Protein AF-I3D3P5-F1 (afdb_monomer)

Secondary structure (DSSP, 8-state):
--------HHHHHHHHHHHHHHHHHHHHIIIIIIHHHHHHHHHHHHHHHTT---HHHHHHHHHHHHHHHHHHHHHHGGGSS---HHHHHHHHHHHHHHHHHHHHHHHHHHHTTT-SS--HHHHHHHHHHHHHHHHHHHHHHHHHHHHH--

InterPro domains:
  IPR005372 Uncharacterised protein family UPF0182 [PTHR39344] (4-149)

Nearest PDB structures (foldseek):
  6ixg-assembly2_B  TM=2.300E-01  e=7.926E+00  Homo sapiens

Solvent-accessible surface area (backbone atoms only — not comparable to full-atom values): 8062 Å² total; per-residue (Å²): 134,84,78,76,84,72,68,68,63,63,68,56,47,66,65,49,46,60,61,49,50,50,54,52,50,50,49,45,44,49,62,52,38,50,52,46,50,53,50,44,55,53,51,47,58,50,29,50,76,72,72,60,56,50,54,24,44,47,52,18,50,52,39,34,42,52,14,51,52,37,36,49,52,25,58,52,60,76,71,50,98,72,81,54,74,55,53,52,45,49,33,52,40,37,36,53,48,12,52,50,37,35,51,51,16,53,55,35,49,60,45,36,76,81,37,48,68,75,59,72,65,62,54,52,54,50,55,51,53,50,49,51,48,51,51,53,38,51,50,54,41,52,52,53,49,56,62,75,77,105

Mean predicted aligned error: 7.72 Å

Structure (mmCIF, N/CA/C/O backbone):
data_AF-I3D3P5-F1
#
_entry.id   AF-I3D3P5-F1
#
loop_
_atom_site.group_PDB
_atom_site.id
_atom_site.type_symbol
_atom_site.label_atom_id
_atom_site.label_alt_id
_atom_site.label_comp_id
_atom_site.label_asym_id
_atom_site.label_entity_id
_atom_site.label_seq_id
_atom_site.pdbx_PDB_ins_code
_atom_site.Cartn_x
_atom_site.Cartn_y
_atom_site.Cartn_z
_atom_site.occupancy
_atom_site.B_iso_or_equiv
_atom_site.auth_seq_id
_atom_site.auth_comp_id
_atom_site.auth_asym_id
_atom_site.auth_atom_id
_atom_site.pdbx_PDB_model_num
ATOM 1 N N . MET A 1 1 ? -11.327 -5.144 -51.133 1.00 38.91 1 MET A N 1
ATOM 2 C CA . MET A 1 1 ? -10.214 -5.470 -50.217 1.00 38.91 1 MET A CA 1
ATOM 3 C C . MET A 1 1 ? -10.280 -4.462 -49.075 1.00 38.91 1 MET A C 1
ATOM 5 O O . MET A 1 1 ? -9.942 -3.307 -49.281 1.00 38.91 1 MET A O 1
ATOM 9 N N . GLN A 1 2 ? -10.899 -4.826 -47.949 1.00 36.03 2 GLN A N 1
ATOM 10 C CA . GLN A 1 2 ? -11.101 -3.908 -46.820 1.00 36.03 2 GLN A CA 1
ATOM 11 C C . GLN A 1 2 ? -9.752 -3.687 -46.122 1.00 36.03 2 GLN A C 1
ATOM 13 O O . GLN A 1 2 ? -9.185 -4.641 -45.586 1.00 36.03 2 GLN A O 1
ATOM 18 N N . LEU A 1 3 ? -9.224 -2.458 -46.156 1.00 45.31 3 LEU A N 1
ATOM 19 C CA . LEU A 1 3 ? -8.108 -2.069 -45.297 1.00 45.31 3 LEU A CA 1
ATOM 20 C C . LEU A 1 3 ? -8.591 -2.157 -43.850 1.00 45.31 3 LEU A C 1
ATOM 22 O O . LEU A 1 3 ? -9.410 -1.363 -43.394 1.00 45.31 3 LEU A O 1
ATOM 26 N N . LYS A 1 4 ? -8.084 -3.163 -43.141 1.00 47.00 4 LYS A N 1
ATOM 27 C CA . LYS A 1 4 ? -8.201 -3.295 -41.694 1.00 47.00 4 LYS A CA 1
ATOM 28 C C . LYS A 1 4 ? -7.655 -1.997 -41.099 1.00 47.00 4 LYS A C 1
ATOM 30 O O . LYS A 1 4 ? -6.467 -1.714 -41.230 1.00 47.00 4 LYS A O 1
ATOM 35 N N . ASN A 1 5 ? -8.53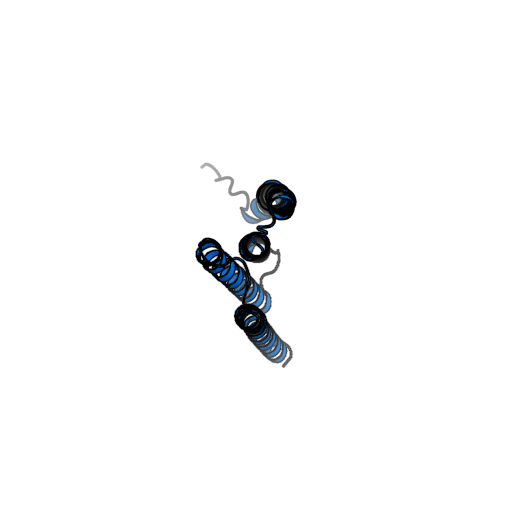6 -1.202 -40.503 1.00 48.50 5 ASN A N 1
ATOM 36 C CA . ASN A 1 5 ? -8.195 0.022 -39.793 1.00 48.50 5 ASN A CA 1
ATOM 37 C C . ASN A 1 5 ? -7.434 -0.382 -38.520 1.00 48.50 5 ASN A C 1
ATOM 39 O O . ASN A 1 5 ? -8.001 -0.480 -37.434 1.00 48.50 5 ASN A O 1
ATOM 43 N N . VAL A 1 6 ? -6.159 -0.744 -38.667 1.00 53.78 6 VAL A N 1
ATOM 44 C CA . VAL A 1 6 ? -5.269 -0.991 -37.538 1.00 53.78 6 VAL A CA 1
ATOM 45 C C . VAL A 1 6 ? -4.820 0.383 -37.073 1.00 53.78 6 VAL A C 1
ATOM 47 O O . VAL A 1 6 ? -3.765 0.876 -37.461 1.00 53.78 6 VAL A O 1
ATOM 50 N N . VAL A 1 7 ? -5.665 1.036 -36.273 1.00 55.38 7 VAL A N 1
ATOM 51 C CA . VAL A 1 7 ? -5.190 2.131 -35.430 1.00 55.38 7 VAL A CA 1
ATOM 52 C C . VAL A 1 7 ? -4.060 1.522 -34.599 1.00 55.38 7 VAL A C 1
ATOM 54 O O . VAL A 1 7 ? -4.300 0.489 -33.962 1.00 55.38 7 VAL A O 1
ATOM 57 N N . PRO A 1 8 ? -2.826 2.057 -34.638 1.00 51.06 8 PRO A N 1
ATOM 58 C CA . PRO A 1 8 ? -1.770 1.547 -33.783 1.00 51.06 8 PRO A CA 1
ATOM 59 C C . PRO A 1 8 ? -2.307 1.568 -32.349 1.00 51.06 8 PRO A C 1
ATOM 61 O O . PRO A 1 8 ? -2.729 2.600 -31.836 1.00 51.06 8 PRO A O 1
ATOM 64 N N . MET A 1 9 ? -2.385 0.392 -31.732 1.00 55.06 9 MET A N 1
ATOM 65 C CA . MET A 1 9 ? -3.021 0.203 -30.424 1.00 55.06 9 MET A CA 1
ATOM 66 C C . MET A 1 9 ? -2.264 0.955 -29.312 1.00 55.06 9 MET A C 1
ATOM 68 O O . MET A 1 9 ? -2.823 1.270 -28.267 1.00 55.06 9 MET A O 1
ATOM 72 N N . ILE A 1 10 ? -1.003 1.297 -29.581 1.00 63.03 10 ILE A N 1
ATOM 73 C CA . ILE A 1 10 ? -0.063 1.971 -28.686 1.00 63.03 10 ILE A CA 1
ATOM 74 C C . ILE A 1 10 ? -0.570 3.371 -28.268 1.00 63.03 10 ILE A C 1
ATOM 76 O O . ILE A 1 10 ? -0.789 3.566 -27.076 1.00 63.03 10 ILE A O 1
ATOM 80 N N . PRO A 1 11 ? -0.857 4.330 -29.175 1.00 60.19 11 PRO A N 1
ATOM 81 C CA . PRO A 1 11 ? -1.369 5.647 -28.780 1.00 60.19 11 PRO A CA 1
ATOM 82 C C . PRO A 1 11 ? -2.739 5.612 -28.087 1.00 60.19 11 PRO A C 1
ATOM 84 O O . PRO A 1 11 ? -2.977 6.400 -27.177 1.00 60.19 11 PRO A O 1
ATOM 87 N N . ALA A 1 12 ? -3.638 4.692 -28.456 1.00 61.66 12 ALA A N 1
ATOM 88 C CA . ALA A 1 12 ? -4.954 4.598 -27.817 1.00 61.66 12 ALA A CA 1
ATOM 89 C C . ALA A 1 12 ? -4.870 4.086 -26.366 1.00 61.66 12 ALA A C 1
ATOM 91 O O . ALA A 1 12 ? -5.554 4.614 -25.490 1.00 61.66 12 ALA A O 1
ATOM 92 N N . LEU A 1 13 ? -4.012 3.095 -26.093 1.00 64.31 13 LEU A N 1
ATOM 93 C CA . LEU A 1 13 ? -3.791 2.568 -24.741 1.00 64.31 13 LEU A CA 1
ATOM 94 C C . LEU A 1 13 ? -3.102 3.600 -23.837 1.00 64.31 13 LEU A C 1
ATOM 96 O O . LEU A 1 13 ? -3.515 3.760 -22.692 1.00 64.31 13 LEU A O 1
ATOM 100 N N . VAL A 1 14 ? -2.126 4.351 -24.355 1.00 68.19 14 VAL A N 1
ATOM 101 C CA . VAL A 1 14 ? -1.443 5.419 -23.597 1.00 68.19 14 VAL A CA 1
ATOM 102 C C . VAL A 1 14 ? -2.399 6.559 -23.229 1.00 68.19 14 VAL A C 1
ATOM 104 O O . VAL A 1 14 ? -2.268 7.145 -22.163 1.00 68.19 14 VAL A O 1
ATOM 107 N N . ILE A 1 15 ? -3.405 6.858 -24.055 1.00 77.62 15 ILE A N 1
ATOM 108 C CA . ILE A 1 15 ? -4.372 7.931 -23.765 1.00 77.62 15 ILE A CA 1
ATOM 109 C C . ILE A 1 15 ? -5.505 7.457 -22.840 1.00 77.62 15 ILE A C 1
ATOM 111 O O . ILE A 1 15 ? -5.987 8.233 -22.017 1.00 77.62 15 ILE A O 1
ATOM 115 N N . LEU A 1 16 ? -5.952 6.201 -22.957 1.00 81.31 16 LEU A N 1
ATOM 116 C CA . LEU A 1 16 ? -7.123 5.691 -22.228 1.00 81.31 16 LEU A CA 1
ATOM 117 C C . LEU A 1 16 ? -6.791 5.025 -20.891 1.00 81.31 16 LEU A C 1
ATOM 119 O O . LEU A 1 16 ? -7.588 5.116 -19.956 1.00 81.31 16 LEU A O 1
ATOM 123 N N . ILE A 1 17 ? -5.646 4.347 -20.777 1.00 84.31 17 ILE A N 1
ATOM 124 C CA . ILE A 1 17 ? -5.295 3.618 -19.553 1.00 84.31 17 ILE A CA 1
ATOM 125 C C . ILE A 1 17 ? -5.046 4.575 -18.380 1.00 84.31 17 ILE A C 1
ATOM 127 O O . ILE A 1 17 ? -5.665 4.356 -17.337 1.00 84.31 17 ILE A O 1
ATOM 131 N N . PRO A 1 18 ? -4.232 5.643 -18.497 1.00 86.31 18 PRO A N 1
ATOM 132 C CA . PRO A 1 18 ? -3.977 6.539 -17.371 1.00 86.31 18 PRO A CA 1
ATOM 133 C C . PRO A 1 18 ? -5.243 7.152 -16.745 1.00 86.31 18 PRO A C 1
ATOM 135 O O . PRO A 1 18 ? -5.388 7.055 -15.523 1.00 86.31 18 PRO A O 1
ATOM 138 N N . PRO A 1 19 ? -6.212 7.713 -17.504 1.00 89.19 19 PRO A N 1
ATOM 139 C CA . PRO A 1 19 ? -7.439 8.236 -16.902 1.00 89.19 19 PRO A CA 1
ATOM 140 C C . PRO A 1 19 ? -8.334 7.134 -16.317 1.00 89.19 19 PRO A C 1
ATOM 142 O O . PRO A 1 19 ? -9.000 7.366 -15.306 1.00 89.19 19 PRO A O 1
ATOM 145 N N . LEU A 1 20 ? -8.332 5.923 -16.886 1.00 90.94 20 LEU A N 1
ATOM 146 C CA . LEU A 1 20 ? -9.070 4.793 -16.321 1.00 90.94 20 LEU A CA 1
ATOM 147 C C . LEU A 1 20 ? -8.466 4.335 -14.986 1.00 90.94 20 LEU A C 1
ATOM 149 O O . LEU A 1 20 ? -9.197 4.152 -14.011 1.00 90.94 20 LEU A O 1
ATOM 153 N N . LEU A 1 21 ? -7.139 4.194 -14.921 1.00 91.31 21 LEU A N 1
ATOM 154 C CA . LEU A 1 21 ? -6.420 3.889 -13.686 1.00 91.31 21 LEU A CA 1
ATOM 155 C C . LEU A 1 21 ? -6.667 4.978 -12.645 1.00 91.31 21 LEU A C 1
ATOM 157 O O . LEU A 1 21 ? -7.019 4.654 -11.517 1.00 91.31 21 LEU A O 1
ATOM 161 N N . ALA A 1 22 ? -6.600 6.256 -13.016 1.00 90.38 22 ALA A N 1
ATOM 162 C CA . ALA A 1 22 ? -6.909 7.356 -12.107 1.00 90.38 22 ALA A CA 1
ATOM 163 C C . ALA A 1 22 ? -8.337 7.259 -11.538 1.00 90.38 22 ALA A C 1
ATOM 165 O O . ALA A 1 22 ? -8.531 7.418 -10.333 1.00 90.38 22 ALA A O 1
ATOM 166 N N . ALA A 1 23 ? -9.336 6.929 -12.364 1.00 94.44 23 ALA A N 1
ATOM 167 C CA . ALA A 1 23 ? -10.716 6.750 -11.911 1.00 94.44 23 ALA A CA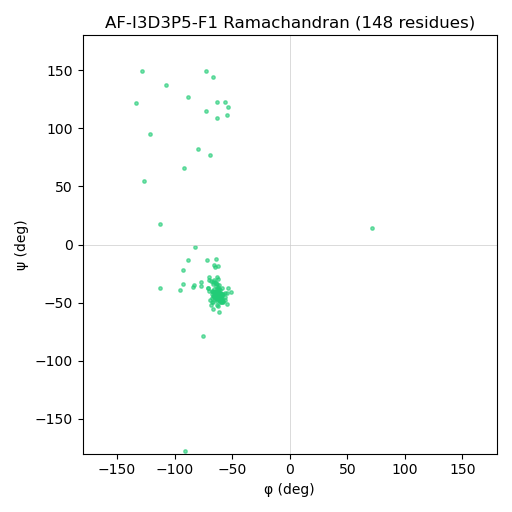 1
ATOM 168 C C . ALA A 1 23 ? -10.877 5.559 -10.946 1.00 94.44 23 ALA A C 1
ATOM 170 O O . ALA A 1 23 ? -11.587 5.660 -9.940 1.00 94.44 23 ALA A O 1
ATOM 171 N N . VAL A 1 24 ? -10.209 4.434 -11.222 1.00 94.38 24 VAL A N 1
ATOM 172 C CA . VAL A 1 24 ? -10.190 3.270 -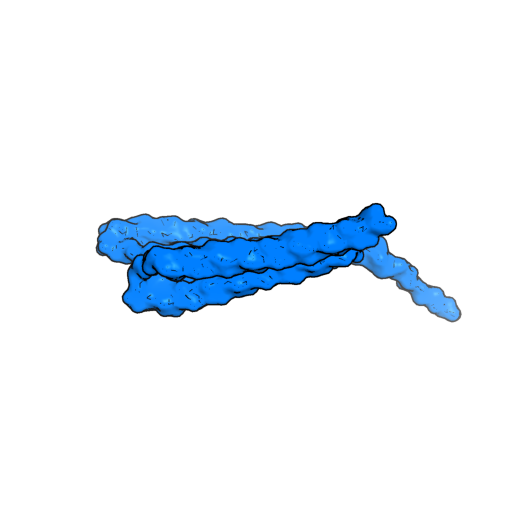10.321 1.00 94.38 24 VAL A CA 1
ATOM 173 C C . VAL A 1 24 ? -9.469 3.612 -9.016 1.00 94.38 24 VAL A C 1
ATOM 175 O O . VAL A 1 24 ? -9.994 3.330 -7.940 1.00 94.38 24 VAL A O 1
ATOM 178 N N . GLY A 1 25 ? -8.321 4.283 -9.097 1.00 91.44 25 GLY A N 1
ATOM 179 C CA . GLY A 1 25 ? -7.548 4.741 -7.947 1.00 91.44 25 GLY A CA 1
ATOM 180 C C . GLY A 1 25 ? -8.347 5.692 -7.062 1.00 91.44 25 GLY A C 1
ATOM 181 O O . GLY A 1 25 ? -8.384 5.514 -5.848 1.00 91.44 25 GLY A O 1
ATOM 182 N N . LEU A 1 26 ? -9.081 6.634 -7.658 1.00 94.31 26 LEU A N 1
ATOM 183 C CA . LEU A 1 26 ? -9.977 7.535 -6.934 1.00 94.31 26 LEU A CA 1
ATOM 184 C C . LEU A 1 26 ? -11.053 6.763 -6.161 1.00 94.31 26 LEU A C 1
ATOM 186 O O . LEU A 1 26 ? -11.274 7.022 -4.978 1.00 94.31 26 LEU A O 1
ATOM 190 N N . ARG A 1 27 ? -11.704 5.780 -6.797 1.00 92.69 27 ARG A N 1
ATOM 191 C CA . ARG A 1 27 ? -12.679 4.915 -6.109 1.00 92.69 27 ARG A CA 1
ATOM 192 C C . ARG A 1 27 ? -12.028 4.148 -4.966 1.00 92.69 27 ARG A C 1
ATOM 194 O O . ARG A 1 27 ? -12.615 4.048 -3.893 1.00 92.69 27 ARG A O 1
ATOM 201 N N . LEU A 1 28 ? -10.822 3.633 -5.177 1.00 92.44 28 LEU A N 1
ATOM 202 C CA . LEU A 1 28 ? -10.084 2.893 -4.164 1.00 92.44 28 LEU A CA 1
ATOM 203 C C . LEU A 1 28 ? -9.771 3.787 -2.949 1.00 92.44 28 LEU A C 1
ATOM 205 O O . LEU A 1 28 ? -10.035 3.393 -1.815 1.00 92.44 28 LEU A O 1
ATOM 209 N N . VAL A 1 29 ? -9.330 5.027 -3.170 1.00 92.25 29 VAL A N 1
ATOM 210 C CA . VAL A 1 29 ? -9.099 6.015 -2.102 1.00 92.25 29 VAL A CA 1
ATOM 211 C C . VAL A 1 29 ? -10.384 6.336 -1.336 1.00 92.25 29 VAL A C 1
ATOM 213 O O . VAL A 1 29 ? -10.378 6.329 -0.106 1.00 92.25 29 VAL A O 1
ATOM 216 N N . LEU A 1 30 ? -11.495 6.577 -2.035 1.00 91.50 30 LEU A N 1
ATOM 217 C CA . LEU A 1 30 ? -12.767 6.940 -1.403 1.00 91.50 30 LEU A CA 1
ATOM 218 C C . LEU A 1 30 ? -13.375 5.773 -0.603 1.00 91.50 30 LEU A C 1
ATOM 220 O O . LEU A 1 30 ? -13.697 5.927 0.577 1.00 91.50 30 LEU A O 1
ATOM 224 N N . TYR A 1 31 ? -13.513 4.599 -1.222 1.00 89.81 31 TYR A N 1
ATOM 225 C CA . TYR A 1 31 ? -14.215 3.454 -0.632 1.00 89.81 31 TYR A CA 1
ATOM 226 C C . TYR A 1 31 ? -13.347 2.607 0.299 1.00 89.81 31 TYR A C 1
ATOM 228 O O . TYR A 1 31 ? -13.840 2.090 1.299 1.00 89.81 31 TYR A O 1
ATOM 236 N N . VAL A 1 32 ? -12.065 2.423 -0.012 1.00 89.56 32 VAL A N 1
ATOM 237 C CA . VAL A 1 32 ? -11.177 1.582 0.804 1.00 89.56 32 VAL A CA 1
ATOM 238 C C . VAL A 1 32 ? -10.396 2.426 1.799 1.00 89.56 32 VAL A C 1
ATOM 240 O O . VAL A 1 32 ? -10.245 2.008 2.943 1.00 89.56 32 VAL A O 1
ATOM 243 N N . GLY A 1 33 ? -9.937 3.610 1.392 1.00 88.75 33 GLY A N 1
ATOM 244 C CA . GLY A 1 33 ? -9.228 4.540 2.267 1.00 88.75 33 GLY A CA 1
ATOM 245 C C . GLY A 1 33 ? -10.174 5.261 3.222 1.00 88.75 33 GLY A C 1
ATOM 246 O O . GLY A 1 33 ? -10.283 4.904 4.394 1.00 88.75 33 GLY A O 1
ATOM 247 N N . ILE A 1 34 ? -10.873 6.278 2.719 1.00 91.62 34 ILE A N 1
ATOM 248 C CA . ILE A 1 34 ? -11.631 7.231 3.541 1.00 91.62 34 ILE A CA 1
ATOM 249 C C . ILE A 1 34 ? -12.754 6.543 4.312 1.00 91.62 34 ILE A C 1
ATOM 251 O O . ILE A 1 34 ? -12.811 6.653 5.537 1.00 91.62 34 ILE A O 1
ATOM 255 N N . HIS A 1 35 ? -13.620 5.794 3.628 1.00 92.19 35 HIS A N 1
ATOM 256 C CA . HIS A 1 35 ? -14.749 5.125 4.278 1.00 92.19 35 HIS A CA 1
ATOM 257 C C . HIS A 1 35 ? -14.296 4.208 5.426 1.00 92.19 35 HIS A C 1
ATOM 259 O O . HIS A 1 35 ? -14.882 4.209 6.510 1.00 92.19 35 HIS A O 1
ATOM 265 N N . ARG A 1 36 ? -13.204 3.466 5.227 1.00 88.62 36 ARG A N 1
ATOM 266 C CA . ARG A 1 36 ? -12.704 2.524 6.228 1.00 88.62 36 ARG A CA 1
ATOM 267 C C . ARG A 1 36 ? -11.957 3.210 7.371 1.00 88.62 36 ARG A C 1
ATOM 269 O O . ARG A 1 36 ? -12.073 2.757 8.505 1.00 88.62 36 ARG A O 1
ATOM 276 N N . ILE A 1 37 ? -11.267 4.322 7.110 1.00 90.44 37 ILE A N 1
ATOM 277 C CA . ILE A 1 37 ? -10.684 5.174 8.159 1.00 90.44 37 ILE A CA 1
ATOM 278 C C . ILE A 1 37 ? -11.784 5.763 9.046 1.00 90.44 37 ILE A C 1
ATOM 280 O O . ILE A 1 37 ? -11.683 5.681 10.268 1.00 90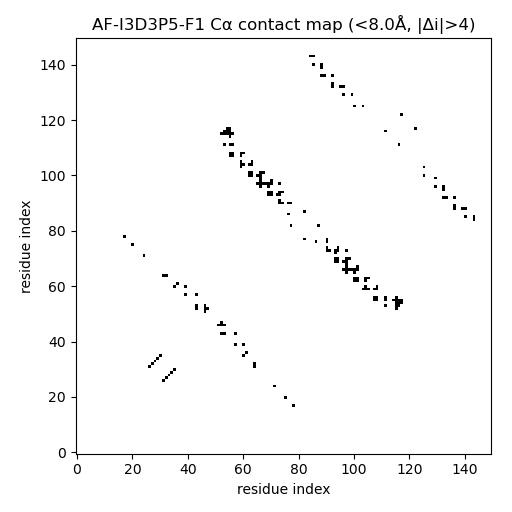.44 37 ILE A O 1
ATOM 284 N N . ILE A 1 38 ? -12.863 6.292 8.457 1.00 91.38 38 ILE A N 1
ATOM 285 C CA . ILE A 1 38 ? -14.006 6.822 9.217 1.00 91.38 38 ILE A CA 1
ATOM 286 C C . ILE A 1 38 ? -14.603 5.729 10.109 1.00 91.38 38 ILE A C 1
ATOM 288 O O . ILE A 1 38 ? -14.860 5.967 11.291 1.00 91.38 38 ILE A O 1
ATOM 292 N N . HIS A 1 39 ? -14.763 4.511 9.584 1.00 89.94 39 HIS A N 1
ATOM 293 C CA . HIS A 1 39 ? -15.210 3.367 10.376 1.00 89.94 39 HIS A CA 1
ATOM 294 C C . HIS A 1 39 ? -14.259 3.061 11.548 1.00 89.94 39 HIS A C 1
ATOM 296 O O . HIS A 1 39 ? -14.704 2.836 12.670 1.00 89.94 39 HIS A O 1
ATOM 302 N N . VAL A 1 40 ? -12.940 3.069 11.328 1.00 90.06 40 VAL A N 1
ATOM 303 C CA . VAL A 1 40 ? -11.958 2.852 12.406 1.00 90.06 40 VAL A CA 1
ATOM 304 C C . VAL A 1 40 ? -12.083 3.926 13.487 1.00 90.06 40 VAL A C 1
ATOM 306 O O . VAL A 1 40 ? -12.180 3.583 14.660 1.00 90.06 40 VAL A O 1
ATOM 309 N N . ILE A 1 41 ? -12.155 5.205 13.114 1.00 89.19 41 ILE A N 1
ATOM 310 C CA . ILE A 1 41 ? -12.276 6.315 14.072 1.00 89.19 41 ILE A CA 1
ATOM 311 C C . ILE A 1 41 ? -13.573 6.204 14.881 1.00 89.19 41 ILE A C 1
ATOM 313 O O . ILE A 1 41 ? -13.555 6.321 16.104 1.00 89.19 41 ILE A O 1
ATOM 317 N N . THR A 1 42 ? -14.698 5.956 14.212 1.00 89.50 42 THR A N 1
ATOM 318 C CA . THR A 1 42 ? -16.004 5.828 14.877 1.00 89.50 42 THR A CA 1
ATOM 319 C C . THR A 1 42 ? -16.043 4.634 15.830 1.00 89.50 42 THR A C 1
ATOM 321 O O . THR A 1 42 ? -16.427 4.806 16.986 1.00 89.50 42 THR A O 1
ATOM 324 N N . SER A 1 43 ? -15.557 3.463 15.400 1.00 86.31 43 SER A N 1
ATOM 325 C CA . SER A 1 43 ? -15.444 2.280 16.268 1.00 86.31 43 SER A CA 1
ATOM 326 C C . SER A 1 43 ? -14.504 2.508 17.456 1.00 86.31 43 SER A C 1
ATOM 328 O O . SER A 1 43 ? -14.841 2.153 18.579 1.00 86.31 43 SER A O 1
ATOM 330 N N . TYR A 1 44 ? -13.379 3.203 17.251 1.00 86.62 44 TYR A N 1
ATOM 331 C CA . TYR A 1 44 ? -12.473 3.580 18.333 1.00 86.62 44 TYR A CA 1
ATOM 332 C C . TYR A 1 44 ? -13.163 4.447 19.386 1.00 86.62 44 TYR A C 1
ATOM 334 O O . TYR A 1 44 ? -13.048 4.167 20.579 1.00 86.62 44 TYR A O 1
ATOM 342 N N . LEU A 1 45 ? -13.886 5.489 18.967 1.00 87.38 45 LEU A N 1
ATOM 343 C CA . LEU A 1 45 ? -14.600 6.374 19.888 1.00 87.38 45 LEU A CA 1
ATOM 344 C C . LEU A 1 45 ? -15.693 5.639 20.672 1.00 87.38 45 LEU A C 1
ATOM 346 O O . LEU A 1 45 ? -15.868 5.917 21.858 1.00 87.38 45 LEU A O 1
ATOM 350 N N . GLN A 1 46 ? -16.410 4.713 20.033 1.00 87.31 46 GLN A N 1
ATOM 351 C CA . GLN A 1 46 ? -17.418 3.890 20.698 1.00 87.31 46 GLN A CA 1
ATOM 352 C C . GLN A 1 46 ? -16.778 2.939 21.720 1.00 87.31 46 GLN A C 1
ATOM 354 O O . GLN A 1 46 ? -17.088 3.020 22.907 1.00 87.31 46 GLN A O 1
ATOM 359 N N . ASP A 1 47 ? -15.818 2.119 21.295 1.00 84.81 47 ASP A N 1
ATOM 360 C CA . ASP A 1 47 ? -15.172 1.121 22.155 1.00 84.81 47 ASP A CA 1
ATOM 361 C C . ASP A 1 47 ? -14.397 1.767 23.316 1.00 84.81 47 ASP A C 1
ATOM 363 O O . ASP A 1 47 ? -14.245 1.170 24.384 1.00 84.81 47 ASP A O 1
ATOM 367 N N . SER A 1 48 ? -13.907 2.998 23.128 1.00 83.69 48 SER A N 1
ATOM 368 C CA . SER A 1 48 ? -13.230 3.765 24.181 1.00 83.69 48 SER A CA 1
ATOM 369 C C . SER A 1 48 ? -14.207 4.243 25.255 1.00 83.69 48 SER A C 1
ATOM 371 O O . SER A 1 48 ? -13.864 4.218 26.435 1.00 83.69 48 SER A O 1
ATOM 373 N N . LYS A 1 49 ? -15.433 4.634 24.877 1.00 84.62 49 LYS A N 1
ATOM 374 C CA . LYS A 1 49 ? -16.506 4.956 25.836 1.00 84.62 49 LYS A CA 1
ATOM 375 C C . LYS A 1 49 ? -16.969 3.721 26.607 1.00 84.62 49 LYS A C 1
ATOM 377 O O . LYS A 1 49 ? -17.316 3.830 27.776 1.00 84.62 49 LYS A O 1
ATOM 382 N N . GLU A 1 50 ? -16.929 2.555 25.969 1.00 83.12 50 GLU A N 1
ATOM 383 C CA . GLU A 1 50 ? -17.254 1.260 26.579 1.00 83.12 50 GLU A CA 1
ATOM 384 C C . GLU A 1 50 ? -16.078 0.644 27.371 1.00 83.12 50 GLU A C 1
ATOM 386 O O . GLU A 1 50 ? -16.220 -0.420 27.977 1.00 83.12 50 GLU A O 1
ATOM 391 N N . GLY A 1 51 ? -14.907 1.298 27.387 1.00 78.31 51 GLY A N 1
ATOM 392 C CA . GLY A 1 51 ? -13.721 0.871 28.137 1.00 78.31 51 GLY A CA 1
ATOM 393 C C . GLY A 1 51 ? -13.016 -0.374 27.582 1.00 78.31 51 GLY A C 1
ATOM 394 O O . GLY A 1 51 ? -12.181 -0.958 28.273 1.00 78.31 51 GLY A O 1
ATOM 395 N N . LYS A 1 52 ? -13.326 -0.802 26.350 1.00 79.44 52 LYS A N 1
ATOM 396 C CA . LYS A 1 52 ? -12.770 -2.015 25.718 1.00 79.44 52 LYS A CA 1
ATOM 397 C C . LYS A 1 52 ? -12.152 -1.738 24.336 1.00 79.44 52 LYS A C 1
ATOM 399 O O . LYS A 1 52 ? -12.508 -2.409 23.367 1.00 79.44 52 LYS A O 1
ATOM 404 N N . PRO A 1 53 ? -11.200 -0.794 24.206 1.00 78.62 53 PRO A N 1
ATOM 405 C CA . PRO A 1 53 ? -10.599 -0.463 22.916 1.00 78.62 53 PRO A CA 1
ATOM 406 C C . PRO A 1 53 ? -9.823 -1.647 22.315 1.00 78.62 53 PRO A C 1
ATOM 408 O O . PRO A 1 53 ? -8.868 -2.165 22.898 1.00 78.62 53 PRO A O 1
ATOM 411 N N . ARG A 1 54 ? -10.203 -2.063 21.100 1.00 82.62 54 ARG A N 1
ATOM 412 C CA . ARG A 1 54 ? -9.569 -3.169 20.358 1.00 82.62 54 ARG A CA 1
ATOM 413 C C . ARG A 1 54 ? -8.451 -2.669 19.438 1.00 82.62 54 ARG A C 1
ATOM 415 O O . ARG A 1 54 ? -8.548 -2.777 18.216 1.00 82.62 54 ARG A O 1
ATOM 422 N N . TYR A 1 55 ? -7.372 -2.147 20.023 1.00 80.06 55 TYR A N 1
ATOM 423 C CA . TYR A 1 55 ? -6.255 -1.527 19.292 1.00 80.06 55 TYR A CA 1
ATOM 424 C C . TYR A 1 55 ? -5.685 -2.384 18.157 1.00 80.06 55 TYR A C 1
ATOM 426 O O . TYR A 1 55 ? -5.423 -1.864 17.073 1.00 80.06 55 TYR A O 1
ATOM 434 N N . LEU A 1 56 ? -5.546 -3.696 18.367 1.00 80.75 56 LEU A N 1
ATOM 435 C CA . LEU A 1 56 ? -5.025 -4.603 17.339 1.00 80.75 56 LEU A CA 1
ATOM 436 C C . LEU A 1 56 ? -5.901 -4.630 16.070 1.00 80.75 56 LEU A C 1
ATOM 438 O O . LEU A 1 56 ? -5.378 -4.712 14.962 1.00 80.75 56 LEU A O 1
ATOM 442 N N . ASN A 1 57 ? -7.225 -4.498 16.210 1.00 84.56 57 ASN A N 1
ATOM 443 C CA . ASN A 1 57 ? -8.154 -4.470 15.077 1.00 84.56 57 ASN A CA 1
ATOM 444 C C . ASN A 1 57 ? -8.042 -3.164 14.270 1.00 84.56 57 ASN A C 1
ATOM 446 O O . ASN A 1 57 ? -8.123 -3.176 13.038 1.00 84.56 57 ASN A O 1
ATOM 450 N N . TYR A 1 58 ? -7.828 -2.037 14.955 1.00 86.38 58 TYR A N 1
ATOM 451 C CA . TYR A 1 58 ? -7.648 -0.729 14.319 1.00 86.38 58 TYR A CA 1
ATOM 452 C C . TYR A 1 58 ? -6.354 -0.678 13.519 1.00 86.38 58 TYR A C 1
ATOM 454 O O . TYR A 1 58 ? -6.378 -0.334 12.339 1.00 86.38 58 TYR A O 1
ATOM 462 N N . VAL A 1 59 ? -5.249 -1.099 14.139 1.00 86.00 59 VAL A N 1
ATOM 463 C CA . VAL A 1 59 ? -3.932 -1.154 13.496 1.00 86.00 59 VAL A CA 1
ATOM 464 C C . VAL A 1 59 ? -3.965 -2.091 12.291 1.00 86.00 59 VAL A C 1
ATOM 466 O O . VAL A 1 59 ? -3.638 -1.656 11.192 1.00 86.00 59 VAL A O 1
ATOM 469 N N . SER A 1 60 ? -4.486 -3.314 12.447 1.00 87.06 60 SER A N 1
ATOM 470 C CA . SER A 1 60 ? -4.656 -4.265 11.337 1.00 87.06 60 SER A CA 1
ATOM 471 C C . SER A 1 60 ? -5.451 -3.666 10.173 1.00 87.06 60 SER A C 1
ATOM 473 O O . SER A 1 60 ? -5.085 -3.840 9.009 1.00 87.06 60 SER A O 1
ATOM 475 N N . THR A 1 61 ? -6.527 -2.927 10.460 1.00 88.94 61 THR A N 1
ATOM 476 C CA . THR A 1 61 ? -7.345 -2.300 9.415 1.00 88.94 61 THR A CA 1
ATOM 477 C C . THR A 1 61 ? -6.577 -1.202 8.681 1.00 88.94 61 THR A C 1
ATOM 479 O O . THR A 1 61 ? -6.615 -1.170 7.45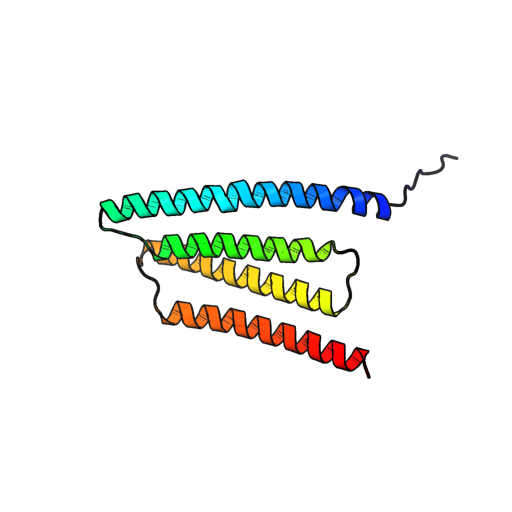3 1.00 88.94 61 THR A O 1
ATOM 482 N N . ILE A 1 62 ? -5.854 -0.342 9.404 1.00 90.62 62 ILE A N 1
ATOM 483 C CA . ILE A 1 62 ? -5.020 0.717 8.816 1.00 90.62 62 ILE A CA 1
ATOM 484 C C . ILE A 1 62 ? -3.906 0.109 7.959 1.00 90.62 62 ILE A C 1
ATOM 486 O O . ILE A 1 62 ? -3.704 0.523 6.821 1.00 90.62 62 ILE A O 1
ATOM 490 N N . GLU A 1 63 ? -3.227 -0.917 8.461 1.00 89.75 63 GLU A N 1
ATOM 491 C CA . GLU A 1 63 ? -2.179 -1.623 7.723 1.00 89.75 63 GLU A CA 1
ATOM 492 C C . GLU A 1 63 ? -2.720 -2.282 6.457 1.00 89.75 63 GLU A C 1
ATOM 494 O O . GLU A 1 63 ? -2.066 -2.249 5.420 1.00 89.75 63 GLU A O 1
ATOM 499 N N . GLY A 1 64 ? -3.944 -2.809 6.503 1.00 92.12 64 GLY A N 1
ATOM 500 C CA . GLY A 1 64 ? -4.620 -3.334 5.322 1.00 92.12 64 GLY A CA 1
ATOM 501 C C . GLY A 1 64 ? -4.850 -2.254 4.263 1.00 92.12 64 GLY A C 1
ATOM 502 O O . GLY A 1 64 ? -4.607 -2.491 3.084 1.00 92.12 64 GLY A O 1
ATOM 503 N N . ILE A 1 65 ? -5.262 -1.050 4.672 1.00 93.81 65 ILE A N 1
ATOM 504 C CA . ILE A 1 65 ? -5.434 0.096 3.762 1.00 93.81 65 ILE A CA 1
ATOM 505 C C . ILE A 1 65 ? -4.089 0.501 3.148 1.00 93.81 65 ILE A C 1
ATOM 507 O O . ILE A 1 65 ? -4.007 0.685 1.935 1.00 93.81 65 ILE A O 1
ATOM 511 N N . ILE A 1 66 ? -3.031 0.584 3.962 1.00 93.69 66 ILE A N 1
ATOM 512 C CA . ILE A 1 66 ? -1.672 0.900 3.497 1.00 93.69 66 ILE A CA 1
ATOM 513 C C . ILE A 1 66 ? -1.189 -0.153 2.496 1.00 93.69 66 ILE A C 1
ATOM 515 O O . ILE A 1 66 ? -0.708 0.201 1.422 1.00 93.69 66 ILE A O 1
ATOM 519 N N . GLY A 1 67 ? -1.363 -1.440 2.804 1.00 94.12 67 GLY A N 1
ATOM 520 C CA . GLY A 1 67 ? -0.985 -2.536 1.914 1.00 94.12 67 GLY A CA 1
ATOM 521 C C . GLY A 1 67 ? -1.698 -2.460 0.563 1.00 94.12 67 GLY A C 1
ATOM 522 O O . GLY A 1 67 ? -1.055 -2.604 -0.474 1.00 94.12 67 GLY A O 1
ATOM 523 N N . ILE A 1 68 ? -3.002 -2.150 0.553 1.00 94.94 68 ILE A N 1
ATOM 524 C CA . ILE A 1 68 ? -3.766 -1.962 -0.690 1.00 94.94 68 ILE A CA 1
ATOM 525 C C . ILE A 1 68 ? -3.223 -0.757 -1.468 1.00 94.94 68 ILE A C 1
ATOM 527 O O . ILE A 1 68 ? -3.058 -0.846 -2.681 1.00 94.94 68 ILE A O 1
ATO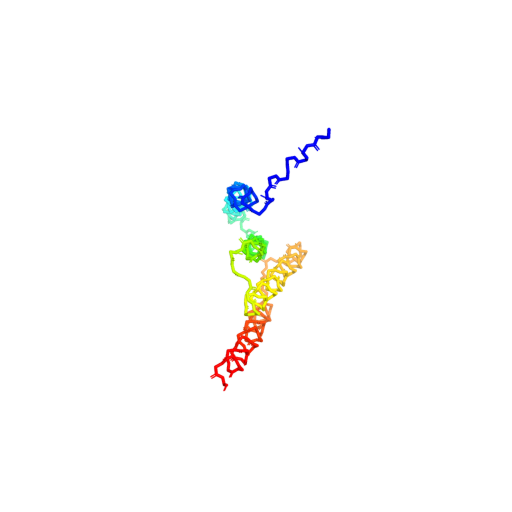M 531 N N . GLY A 1 69 ? -2.903 0.345 -0.785 1.00 95.00 69 GLY A N 1
ATOM 532 C CA . GLY A 1 69 ? -2.296 1.523 -1.406 1.00 95.00 69 GLY A CA 1
ATOM 533 C C . GLY A 1 69 ? -0.944 1.221 -2.059 1.00 95.00 69 GLY A C 1
ATOM 534 O O . GLY A 1 69 ? -0.707 1.628 -3.191 1.00 95.00 69 GLY A O 1
ATOM 535 N N . ILE A 1 70 ? -0.081 0.450 -1.397 1.00 95.69 70 ILE A N 1
ATOM 536 C CA . ILE A 1 70 ? 1.225 0.054 -1.945 1.00 95.69 70 ILE A CA 1
ATOM 537 C C . ILE A 1 70 ? 1.063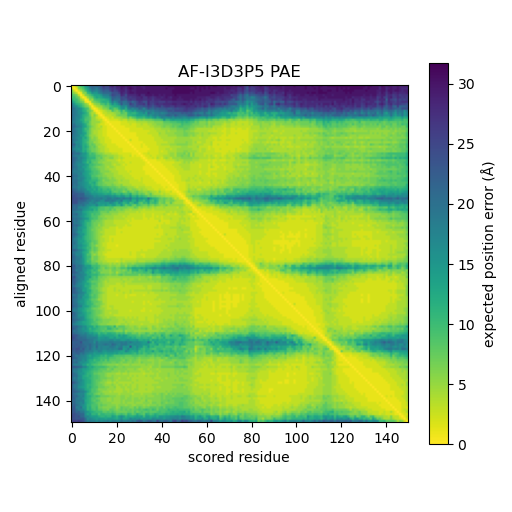 -0.888 -3.139 1.00 95.69 70 ILE A C 1
ATOM 539 O O . ILE A 1 70 ? 1.731 -0.700 -4.152 1.00 95.69 70 ILE A O 1
ATOM 543 N N . LEU A 1 71 ? 0.155 -1.866 -3.063 1.00 96.06 71 LEU A N 1
ATOM 544 C CA . LEU A 1 71 ? -0.153 -2.727 -4.208 1.00 96.06 71 LEU A CA 1
ATOM 545 C C . LEU A 1 71 ? -0.707 -1.917 -5.382 1.00 96.06 71 LEU A C 1
ATOM 547 O O . LEU A 1 71 ? -0.348 -2.180 -6.526 1.00 96.06 71 LEU A O 1
ATOM 551 N N . TRP A 1 72 ? -1.531 -0.906 -5.103 1.00 95.88 72 TRP A N 1
ATOM 552 C CA . TRP A 1 72 ? -2.020 0.014 -6.120 1.00 95.88 72 TRP A CA 1
ATOM 553 C C . TRP A 1 72 ? -0.874 0.799 -6.772 1.00 95.88 72 TRP A C 1
ATOM 555 O O . TRP A 1 72 ? -0.808 0.860 -7.997 1.00 95.88 72 TRP A O 1
ATOM 565 N N . VAL A 1 73 ? 0.072 1.331 -5.991 1.00 94.06 73 VAL A N 1
ATOM 566 C CA . VAL A 1 73 ? 1.282 1.988 -6.522 1.00 94.06 73 VAL A CA 1
ATOM 567 C C . VAL A 1 73 ? 2.097 1.020 -7.383 1.00 94.06 73 VAL A C 1
ATOM 569 O O . VAL A 1 73 ? 2.409 1.345 -8.525 1.00 94.06 73 VAL A O 1
ATOM 572 N N . GLY A 1 74 ? 2.374 -0.188 -6.887 1.00 93.44 74 GLY A N 1
ATOM 573 C CA . GLY A 1 74 ? 3.105 -1.217 -7.633 1.00 93.44 74 GLY A CA 1
ATOM 574 C C . GLY A 1 74 ? 2.415 -1.610 -8.941 1.00 93.44 74 GLY A C 1
ATOM 575 O O . GLY A 1 74 ? 3.079 -1.801 -9.954 1.00 93.44 74 GLY A O 1
ATOM 576 N N . PHE A 1 75 ? 1.081 -1.664 -8.951 1.00 93.12 75 PHE A N 1
ATOM 577 C CA . PHE A 1 75 ? 0.302 -1.899 -10.163 1.00 93.12 75 PHE A CA 1
ATOM 578 C C . PHE A 1 75 ? 0.421 -0.745 -11.170 1.00 93.12 75 PHE A C 1
ATOM 580 O O . PHE A 1 75 ? 0.575 -0.994 -12.361 1.00 93.12 75 PHE A O 1
ATOM 587 N N . ASN A 1 76 ? 0.403 0.511 -10.712 1.00 91.50 76 ASN A N 1
ATOM 588 C CA . ASN A 1 76 ? 0.558 1.674 -11.595 1.00 91.50 76 ASN A CA 1
ATOM 589 C C . ASN A 1 76 ? 1.951 1.738 -12.237 1.00 91.50 76 ASN A C 1
ATOM 591 O O . ASN A 1 76 ? 2.068 2.181 -13.375 1.00 91.50 76 ASN A O 1
ATOM 595 N N . LEU A 1 77 ? 2.989 1.241 -11.557 1.00 89.81 77 LEU A N 1
ATOM 596 C CA . LEU A 1 77 ? 4.348 1.200 -12.103 1.00 89.81 77 LEU A CA 1
ATOM 597 C C . LEU A 1 77 ? 4.482 0.322 -13.366 1.00 89.81 77 LEU A C 1
ATOM 599 O O . LEU A 1 77 ? 5.420 0.520 -14.127 1.00 89.81 77 LEU A O 1
ATOM 603 N N . PHE A 1 78 ? 3.548 -0.597 -13.649 1.00 87.62 78 PHE A N 1
ATOM 604 C CA . PHE A 1 78 ? 3.531 -1.337 -14.925 1.00 87.62 78 PHE A CA 1
ATOM 605 C C . PHE A 1 78 ? 3.119 -0.487 -16.134 1.00 87.62 78 PHE A C 1
ATOM 607 O O . PHE A 1 78 ? 3.266 -0.941 -17.266 1.00 87.62 78 PHE A O 1
ATOM 614 N N . PHE A 1 79 ? 2.565 0.704 -15.907 1.00 85.38 79 PHE A N 1
ATOM 615 C CA . PHE A 1 79 ? 2.000 1.562 -16.948 1.00 85.38 79 PHE A CA 1
ATOM 616 C C . PHE A 1 79 ? 2.797 2.856 -17.145 1.00 85.38 79 PHE A C 1
ATOM 618 O O . PHE A 1 79 ? 2.273 3.813 -17.708 1.00 85.38 79 PHE A O 1
ATOM 625 N N . THR A 1 80 ? 4.044 2.911 -16.671 1.00 79.00 80 THR A N 1
ATOM 626 C CA . THR A 1 80 ? 4.950 4.030 -16.951 1.00 79.00 80 THR A CA 1
ATOM 627 C C . THR A 1 80 ? 5.435 3.980 -18.399 1.00 79.00 80 THR A C 1
ATOM 629 O O . THR A 1 80 ? 5.605 2.904 -18.973 1.00 79.00 80 THR A O 1
ATOM 632 N N . ASP A 1 81 ? 5.709 5.146 -18.988 1.00 70.81 81 ASP A N 1
ATOM 633 C CA . ASP A 1 81 ? 6.132 5.250 -20.395 1.00 70.81 81 ASP A CA 1
ATOM 634 C C . ASP A 1 81 ? 7.507 4.611 -20.669 1.00 70.81 81 ASP A C 1
ATOM 636 O O . ASP A 1 81 ? 7.854 4.323 -21.815 1.00 70.81 81 ASP A O 1
ATOM 640 N N . GLN A 1 82 ? 8.301 4.374 -19.620 1.00 75.50 82 GLN A N 1
ATOM 641 C CA . GLN A 1 82 ? 9.623 3.757 -19.690 1.00 75.50 82 GLN A CA 1
ATOM 642 C C . GLN A 1 82 ? 9.749 2.667 -18.619 1.00 75.50 82 GLN A C 1
ATOM 644 O O . GLN A 1 82 ? 9.591 2.940 -17.429 1.00 75.50 82 GLN A O 1
ATOM 649 N N . ILE A 1 83 ? 10.024 1.430 -19.049 1.00 81.00 83 ILE A N 1
ATOM 650 C CA . ILE A 1 83 ? 10.273 0.281 -18.165 1.00 81.00 83 ILE A CA 1
ATOM 651 C C . ILE A 1 83 ? 11.661 -0.282 -18.473 1.00 81.00 83 ILE A C 1
ATOM 653 O O . ILE A 1 83 ? 11.839 -1.115 -19.367 1.00 81.00 83 ILE A O 1
ATOM 657 N N . ASP A 1 84 ? 12.643 0.165 -17.699 1.00 84.62 84 ASP A N 1
ATOM 658 C CA . ASP A 1 84 ? 14.001 -0.377 -17.688 1.00 84.62 84 ASP A CA 1
ATOM 659 C C . ASP A 1 84 ? 14.166 -1.501 -16.641 1.00 84.62 84 ASP A C 1
ATOM 661 O O . ASP A 1 84 ? 13.211 -1.921 -15.977 1.00 84.62 84 ASP A O 1
ATOM 665 N N . TYR A 1 85 ? 15.383 -2.035 -16.503 1.00 83.19 85 TYR A N 1
ATOM 666 C CA . TYR A 1 85 ? 15.676 -3.089 -15.526 1.00 83.19 85 TYR A CA 1
ATOM 667 C C . TYR A 1 85 ? 15.450 -2.636 -14.078 1.00 83.19 85 TYR A C 1
ATOM 669 O O . TYR A 1 85 ? 14.864 -3.384 -13.296 1.00 83.19 85 TYR A O 1
ATOM 677 N N . ASN A 1 86 ? 15.831 -1.407 -13.726 1.00 86.94 86 ASN A N 1
ATOM 678 C CA . ASN A 1 86 ? 15.633 -0.870 -12.378 1.00 86.94 86 ASN A CA 1
ATOM 679 C C . ASN A 1 86 ? 14.155 -0.769 -12.026 1.00 86.94 86 ASN A C 1
ATOM 681 O O . ASN A 1 86 ? 13.737 -1.178 -10.945 1.00 86.94 86 ASN A O 1
ATOM 685 N N . THR A 1 87 ? 13.350 -0.302 -12.972 1.00 86.19 87 THR A N 1
ATOM 686 C CA . THR A 1 87 ? 11.903 -0.182 -12.838 1.00 86.19 87 THR A CA 1
ATOM 687 C C . THR A 1 87 ? 11.273 -1.550 -12.586 1.00 86.19 87 THR A C 1
ATOM 689 O O . THR A 1 87 ? 10.412 -1.674 -11.720 1.00 86.19 87 THR A O 1
ATOM 692 N N . ARG A 1 88 ? 11.758 -2.617 -13.238 1.00 91.12 88 ARG A N 1
ATOM 693 C CA . ARG A 1 88 ? 11.296 -3.994 -12.972 1.00 91.12 88 ARG A CA 1
ATOM 694 C C . ARG A 1 88 ? 11.612 -4.450 -11.548 1.00 91.12 88 ARG A C 1
ATOM 696 O O . ARG A 1 88 ? 10.750 -5.052 -10.906 1.00 91.12 88 ARG A O 1
ATOM 703 N N . TYR A 1 89 ? 12.809 -4.150 -11.038 1.00 92.62 89 TYR A N 1
ATOM 704 C CA . TYR A 1 89 ? 13.169 -4.464 -9.650 1.00 92.62 89 TYR A CA 1
ATOM 705 C C . TYR A 1 89 ? 12.332 -3.664 -8.647 1.00 92.62 89 TYR A C 1
ATOM 707 O O . TYR A 1 89 ? 11.899 -4.220 -7.638 1.00 92.62 89 TYR A O 1
ATOM 715 N N . LEU A 1 90 ? 12.040 -2.396 -8.947 1.00 93.06 90 LEU A N 1
ATOM 716 C CA . LEU A 1 90 ? 11.168 -1.553 -8.131 1.00 93.06 90 LEU A CA 1
ATOM 717 C C . LEU A 1 90 ? 9.728 -2.073 -8.116 1.00 93.06 90 LEU A C 1
ATOM 719 O O . LEU A 1 90 ? 9.171 -2.237 -7.036 1.00 93.06 90 LEU A O 1
ATOM 723 N N . ILE A 1 91 ? 9.155 -2.421 -9.274 1.00 93.00 91 ILE A N 1
ATOM 724 C CA . ILE A 1 91 ? 7.825 -3.042 -9.370 1.00 93.00 91 ILE A CA 1
ATOM 725 C C . ILE A 1 91 ? 7.766 -4.301 -8.498 1.00 93.00 91 ILE A C 1
ATOM 727 O O . ILE A 1 91 ? 6.878 -4.434 -7.654 1.00 93.00 91 ILE A O 1
ATOM 731 N N . GLY A 1 92 ? 8.736 -5.208 -8.661 1.00 94.69 92 GLY A N 1
ATOM 732 C CA . GLY A 1 92 ? 8.816 -6.434 -7.868 1.00 94.69 92 GLY A CA 1
ATOM 733 C C . GLY A 1 92 ? 8.911 -6.147 -6.369 1.00 94.69 92 GLY A C 1
ATOM 734 O O . GLY A 1 92 ? 8.129 -6.682 -5.585 1.00 94.69 92 GLY A O 1
ATOM 735 N N . GLY A 1 93 ? 9.812 -5.249 -5.972 1.00 94.56 93 GLY A N 1
ATOM 736 C CA . GLY A 1 93 ? 10.002 -4.837 -4.584 1.00 94.56 93 GLY A CA 1
ATOM 737 C C . GLY A 1 93 ? 8.749 -4.241 -3.949 1.00 94.56 93 GLY A C 1
ATOM 738 O O . GLY A 1 93 ? 8.331 -4.668 -2.872 1.00 94.56 93 GLY A O 1
ATOM 739 N N . THR A 1 94 ? 8.111 -3.289 -4.631 1.00 95.75 94 THR A N 1
ATOM 740 C CA . THR A 1 94 ? 6.881 -2.636 -4.170 1.00 95.75 94 THR A CA 1
ATOM 741 C C . THR A 1 94 ? 5.743 -3.641 -4.011 1.00 95.75 94 THR A C 1
ATOM 743 O O . THR A 1 94 ? 5.052 -3.615 -2.993 1.00 95.75 94 THR A O 1
ATOM 746 N N . LEU A 1 95 ? 5.570 -4.567 -4.960 1.00 96.69 95 LEU A N 1
ATOM 747 C CA . LEU A 1 95 ? 4.555 -5.613 -4.847 1.00 96.69 95 LEU A CA 1
ATOM 748 C C . LEU A 1 95 ? 4.830 -6.555 -3.673 1.00 96.69 95 LEU A C 1
ATOM 750 O O . LEU A 1 95 ? 3.916 -6.832 -2.899 1.00 96.69 95 LEU A O 1
ATOM 754 N N . VAL A 1 96 ? 6.072 -7.015 -3.499 1.00 97.06 96 VAL A N 1
ATOM 755 C CA . VAL A 1 96 ? 6.449 -7.902 -2.385 1.00 97.06 96 VAL A CA 1
ATOM 756 C C . VAL A 1 96 ? 6.199 -7.221 -1.035 1.00 97.06 96 VAL A C 1
ATOM 758 O O . VAL A 1 96 ? 5.620 -7.842 -0.144 1.00 97.06 96 VAL A O 1
ATOM 761 N N . ILE A 1 97 ? 6.541 -5.934 -0.893 1.00 96.56 97 ILE A N 1
ATOM 762 C CA . ILE A 1 97 ? 6.223 -5.145 0.310 1.00 96.56 97 ILE A CA 1
ATOM 763 C C . ILE A 1 97 ? 4.707 -5.053 0.512 1.00 96.56 97 ILE A C 1
ATOM 765 O O . ILE A 1 97 ? 4.217 -5.304 1.614 1.00 96.56 97 ILE A O 1
ATOM 769 N N . GLY A 1 98 ? 3.955 -4.726 -0.541 1.00 95.44 98 GLY A N 1
ATOM 770 C CA . GLY A 1 98 ? 2.498 -4.624 -0.482 1.00 95.44 98 GLY A CA 1
ATOM 771 C C . GLY A 1 98 ? 1.846 -5.929 -0.020 1.00 95.44 98 GLY A C 1
ATOM 772 O O . GLY A 1 98 ? 1.052 -5.923 0.921 1.00 95.44 98 GLY A O 1
ATOM 773 N N . PHE A 1 99 ? 2.235 -7.064 -0.606 1.00 96.31 99 PHE A N 1
ATOM 774 C CA . PHE A 1 99 ? 1.740 -8.382 -0.205 1.00 96.31 99 PHE A CA 1
ATOM 775 C C . PHE A 1 99 ? 2.140 -8.750 1.224 1.00 96.31 99 PHE A C 1
ATOM 777 O O . PHE A 1 99 ? 1.302 -9.270 1.961 1.00 96.31 99 PHE A O 1
ATOM 784 N N . ALA A 1 100 ? 3.370 -8.447 1.647 1.00 95.75 100 ALA A N 1
ATOM 785 C CA . ALA A 1 100 ? 3.814 -8.695 3.016 1.00 95.75 100 ALA A CA 1
ATOM 786 C C . ALA A 1 100 ? 2.960 -7.921 4.034 1.00 95.75 100 ALA A C 1
ATOM 788 O O . ALA A 1 100 ? 2.484 -8.500 5.011 1.00 95.75 100 ALA A O 1
ATOM 789 N N . ILE A 1 101 ? 2.692 -6.634 3.787 1.00 94.25 101 ILE A N 1
ATOM 790 C CA . ILE A 1 101 ? 1.851 -5.812 4.670 1.00 94.25 101 ILE A CA 1
ATOM 791 C C . ILE A 1 101 ? 0.408 -6.323 4.703 1.00 94.25 101 ILE A C 1
ATOM 793 O O . ILE A 1 101 ? -0.185 -6.398 5.780 1.00 94.25 101 ILE A O 1
ATOM 797 N N . ILE A 1 102 ? -0.150 -6.731 3.559 1.00 93.81 102 ILE A N 1
ATOM 798 C CA . ILE A 1 102 ? -1.478 -7.358 3.518 1.00 93.81 102 ILE A CA 1
ATOM 799 C C . ILE A 1 102 ? -1.501 -8.655 4.323 1.00 93.81 102 ILE A C 1
ATOM 801 O O . ILE A 1 102 ? -2.425 -8.860 5.109 1.00 93.81 102 ILE A O 1
ATOM 805 N N . ALA A 1 103 ? -0.492 -9.513 4.177 1.00 92.75 103 ALA A N 1
ATOM 806 C CA . ALA A 1 103 ? -0.405 -10.757 4.929 1.00 92.75 103 ALA A CA 1
ATOM 807 C C . ALA A 1 103 ? -0.375 -10.490 6.441 1.00 92.75 103 ALA A C 1
ATOM 809 O O . ALA A 1 103 ? -1.164 -11.083 7.179 1.00 92.75 103 ALA A O 1
ATOM 810 N N . PHE A 1 104 ? 0.451 -9.544 6.901 1.00 90.94 104 PHE A N 1
ATOM 811 C CA . PHE A 1 104 ? 0.473 -9.149 8.309 1.00 90.94 104 PHE A CA 1
ATOM 812 C C . PHE A 1 104 ? -0.874 -8.588 8.776 1.00 90.94 104 PHE A C 1
ATOM 814 O O . PHE A 1 104 ? -1.382 -9.017 9.810 1.00 90.94 104 PHE A O 1
ATOM 821 N N . SER A 1 105 ? -1.496 -7.702 7.993 1.00 89.00 105 SER A N 1
ATOM 822 C CA . SER A 1 105 ? -2.822 -7.156 8.295 1.00 89.00 105 SER A CA 1
ATOM 823 C C . SER A 1 105 ? -3.867 -8.264 8.459 1.00 89.00 105 SER A C 1
ATOM 825 O O . SER A 1 105 ? -4.624 -8.254 9.431 1.00 89.00 105 SER A O 1
ATOM 827 N N . LEU A 1 106 ? -3.895 -9.254 7.560 1.00 89.19 106 LEU A N 1
ATOM 828 C CA . LEU A 1 106 ? -4.837 -10.374 7.617 1.00 89.19 106 LEU A CA 1
ATOM 829 C C . LEU A 1 106 ? -4.602 -11.265 8.839 1.00 89.19 106 LEU A C 1
ATOM 831 O O . LEU A 1 106 ? -5.560 -11.607 9.537 1.00 89.19 106 LEU A O 1
ATOM 835 N N . ILE A 1 107 ? -3.344 -11.609 9.125 1.00 87.38 107 ILE A N 1
ATOM 836 C CA . ILE A 1 107 ? -2.972 -12.408 10.299 1.00 87.38 107 ILE A CA 1
ATOM 837 C C . ILE A 1 107 ? -3.381 -11.677 11.580 1.00 87.38 107 ILE A C 1
ATOM 839 O O . ILE A 1 107 ? -4.000 -12.266 12.469 1.00 87.38 107 ILE A O 1
ATOM 843 N N . ASP A 1 108 ? -3.117 -10.377 11.662 1.00 84.50 108 ASP A N 1
ATOM 844 C CA . ASP A 1 108 ? -3.493 -9.569 12.818 1.00 84.50 108 ASP A CA 1
ATOM 845 C C . ASP A 1 108 ? -4.996 -9.435 12.968 1.00 84.50 108 ASP A C 1
ATOM 847 O O . ASP A 1 108 ? -5.499 -9.459 14.087 1.00 84.50 108 ASP A O 1
ATOM 851 N N . ARG A 1 109 ? -5.739 -9.393 11.862 1.00 82.38 109 ARG A N 1
ATOM 852 C CA . ARG A 1 109 ? -7.202 -9.384 11.895 1.00 82.38 109 ARG A CA 1
ATOM 853 C C . ARG A 1 109 ? -7.771 -10.669 12.486 1.00 82.38 109 ARG A C 1
ATOM 855 O O . ARG A 1 109 ? -8.794 -10.642 13.170 1.00 82.38 109 ARG A O 1
ATOM 862 N N . ILE A 1 110 ? -7.123 -11.802 12.219 1.00 83.94 110 ILE A N 1
ATOM 863 C CA . ILE A 1 110 ? -7.483 -13.093 12.814 1.00 83.94 110 ILE A CA 1
ATOM 864 C C . ILE A 1 110 ? -7.141 -13.078 14.308 1.00 83.94 110 ILE A C 1
ATOM 866 O O . ILE A 1 110 ? -8.000 -13.400 15.131 1.00 83.94 110 ILE A O 1
ATOM 870 N N . ARG A 1 111 ? -5.933 -12.625 14.672 1.00 79.12 111 ARG A N 1
ATOM 871 C CA . ARG A 1 111 ? -5.479 -12.527 16.070 1.00 79.12 111 ARG A CA 1
ATOM 872 C C . ARG A 1 111 ? -6.299 -11.536 16.901 1.00 79.12 111 ARG A C 1
ATOM 874 O O . ARG A 1 111 ? -6.568 -11.816 18.065 1.00 79.12 111 ARG A O 1
ATOM 881 N N . ALA A 1 112 ? -6.794 -10.450 16.307 1.00 78.19 112 ALA A N 1
ATOM 882 C CA . ALA A 1 112 ? -7.615 -9.421 16.954 1.00 78.19 112 ALA A CA 1
ATOM 883 C C . ALA A 1 112 ? -8.978 -9.920 17.473 1.00 78.19 112 ALA A C 1
ATOM 885 O O . ALA A 1 112 ? -9.661 -9.231 18.240 1.00 78.19 112 ALA A O 1
ATOM 886 N N . ARG A 1 113 ? -9.400 -11.129 17.073 1.00 71.38 113 ARG A N 1
ATOM 887 C CA . ARG A 1 113 ? -10.570 -11.786 17.673 1.00 71.38 113 ARG A CA 1
ATOM 888 C C . ARG A 1 113 ? -10.305 -12.249 19.104 1.00 71.38 113 ARG A C 1
ATOM 890 O O . ARG A 1 113 ? -11.250 -12.308 19.879 1.00 71.38 113 ARG A O 1
ATOM 897 N N . VAL A 1 114 ? -9.048 -12.545 19.432 1.00 68.62 114 VAL A N 1
ATOM 898 C CA . VAL A 1 114 ? -8.617 -13.097 20.726 1.00 68.62 114 VAL A CA 1
ATOM 899 C C . VAL A 1 114 ? -7.773 -12.087 21.513 1.00 68.62 114 VAL A C 1
ATOM 901 O O . VAL A 1 114 ? -7.914 -11.987 22.726 1.00 68.62 114 VAL A O 1
ATOM 904 N N . LEU A 1 115 ? -6.925 -11.306 20.836 1.00 72.44 115 LEU A N 1
ATOM 905 C CA . LEU A 1 115 ? -6.001 -10.341 21.439 1.00 72.44 115 LEU A CA 1
ATOM 906 C C . LEU A 1 115 ? -6.465 -8.897 21.207 1.00 72.44 115 LEU A C 1
ATOM 908 O O . LEU A 1 115 ? -6.857 -8.527 20.103 1.00 72.44 115 LEU A O 1
ATOM 912 N N . THR A 1 116 ? -6.384 -8.052 22.235 1.00 70.06 116 THR A N 1
ATOM 913 C CA . THR A 1 116 ? -6.766 -6.628 22.153 1.00 70.06 116 THR A CA 1
ATOM 914 C C . THR A 1 116 ? -5.590 -5.706 21.814 1.00 70.06 116 THR A C 1
ATOM 916 O O . THR A 1 116 ? -5.796 -4.619 21.273 1.00 70.06 116 THR A O 1
ATOM 919 N N . HIS A 1 117 ? -4.358 -6.153 22.072 1.00 70.88 117 HIS A N 1
ATOM 920 C CA . HIS A 1 117 ? -3.114 -5.392 21.942 1.00 70.88 117 HIS A CA 1
ATOM 921 C C . HIS A 1 117 ? -2.076 -6.147 21.092 1.00 70.88 117 HIS A C 1
ATOM 923 O O . HIS A 1 117 ? -2.041 -7.376 21.084 1.00 70.88 117 HIS A O 1
ATOM 929 N N . MET A 1 118 ? -1.228 -5.396 20.381 1.00 73.56 118 MET A N 1
ATOM 930 C CA . MET A 1 118 ? -0.127 -5.913 19.563 1.00 73.56 118 MET A CA 1
ATOM 931 C C . MET A 1 118 ? 1.160 -6.072 20.379 1.00 73.56 118 MET A C 1
ATOM 933 O O . MET A 1 118 ? 1.653 -5.096 20.937 1.00 73.56 118 MET A O 1
ATOM 937 N N . PHE A 1 119 ? 1.781 -7.253 20.373 1.00 76.81 119 PHE A N 1
ATOM 938 C CA . PHE A 1 119 ? 3.067 -7.433 21.047 1.00 76.81 119 PHE A CA 1
ATOM 939 C C . PHE A 1 119 ? 4.186 -6.632 20.366 1.00 76.81 119 PHE A C 1
ATOM 941 O O . PHE A 1 119 ? 4.283 -6.575 19.142 1.00 76.81 119 PHE A O 1
ATOM 948 N N . LYS A 1 120 ? 5.123 -6.094 21.162 1.00 80.81 120 LYS A N 1
ATOM 949 C CA . LYS A 1 120 ? 6.300 -5.362 20.649 1.00 80.81 120 LYS A CA 1
ATOM 950 C C . LYS A 1 120 ? 7.103 -6.172 19.621 1.00 80.8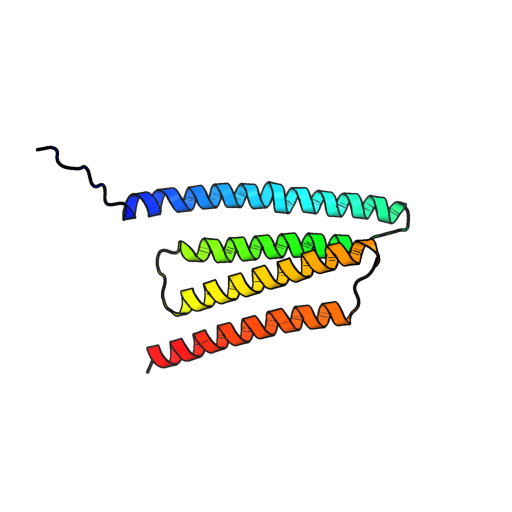1 120 LYS A C 1
ATOM 952 O O . LYS A 1 120 ? 7.592 -5.616 18.646 1.00 80.81 120 LYS A O 1
ATOM 957 N N . ARG A 1 121 ? 7.218 -7.492 19.820 1.00 81.88 121 ARG A N 1
ATOM 958 C CA . ARG A 1 121 ? 7.939 -8.398 18.907 1.00 81.88 121 ARG A CA 1
ATOM 959 C C . ARG A 1 121 ? 7.314 -8.443 17.511 1.00 81.88 121 ARG A C 1
ATOM 961 O O . ARG A 1 121 ? 8.058 -8.412 16.538 1.00 81.88 121 ARG A O 1
ATOM 968 N N . ASP A 1 122 ? 5.983 -8.457 17.415 1.00 83.00 122 ASP A N 1
ATOM 969 C CA . ASP A 1 122 ? 5.280 -8.456 16.125 1.00 83.00 122 ASP A CA 1
ATOM 970 C C . ASP A 1 122 ? 5.586 -7.176 15.326 1.00 83.00 122 ASP A C 1
ATOM 972 O O . ASP A 1 122 ? 5.806 -7.234 14.116 1.00 83.00 122 ASP A O 1
ATOM 976 N N . VAL A 1 123 ? 5.683 -6.027 16.009 1.00 84.38 123 VAL A N 1
ATOM 977 C CA . VAL A 1 123 ? 6.072 -4.748 15.388 1.00 84.38 123 VAL A CA 1
ATOM 978 C C . VAL A 1 123 ? 7.497 -4.816 14.831 1.00 84.38 123 VAL A C 1
ATOM 980 O O . VAL A 1 123 ? 7.721 -4.464 13.673 1.00 84.38 123 VAL A O 1
ATOM 983 N N . TYR A 1 124 ? 8.462 -5.296 15.625 1.00 87.75 124 TYR A N 1
ATOM 984 C CA . TYR A 1 124 ? 9.862 -5.388 15.190 1.00 87.75 124 TYR A CA 1
ATOM 985 C C . TYR A 1 124 ? 10.040 -6.310 13.983 1.00 87.75 124 TYR A C 1
ATOM 987 O O . TYR A 1 124 ? 10.723 -5.934 13.032 1.00 87.75 124 TYR A O 1
ATOM 995 N N . ILE A 1 125 ? 9.403 -7.486 13.993 1.00 90.75 125 ILE A N 1
ATOM 996 C CA . ILE A 1 125 ? 9.483 -8.449 12.885 1.00 90.75 125 ILE A CA 1
ATOM 997 C C . ILE A 1 125 ? 8.968 -7.817 11.591 1.00 90.75 125 ILE A C 1
ATOM 999 O O . ILE A 1 125 ? 9.599 -7.951 10.543 1.00 90.75 125 ILE A O 1
ATOM 1003 N N . ARG A 1 126 ? 7.856 -7.081 11.658 1.00 90.75 126 ARG A N 1
ATOM 1004 C CA . ARG A 1 126 ? 7.275 -6.406 10.495 1.00 90.75 126 ARG A CA 1
ATOM 1005 C C . ARG A 1 126 ? 8.198 -5.341 9.917 1.00 90.75 126 ARG A C 1
ATOM 1007 O O . ARG A 1 126 ? 8.461 -5.360 8.718 1.00 90.75 126 ARG A O 1
ATOM 1014 N N . ILE A 1 127 ? 8.686 -4.425 10.756 1.00 90.94 127 ILE A N 1
ATOM 1015 C CA . ILE A 1 127 ? 9.572 -3.340 10.311 1.00 90.94 127 ILE A CA 1
ATOM 1016 C C . ILE A 1 127 ? 10.842 -3.930 9.695 1.00 90.94 127 ILE A C 1
ATOM 1018 O O . ILE A 1 127 ? 11.243 -3.520 8.608 1.00 90.94 127 ILE A O 1
ATOM 1022 N N . LEU A 1 128 ? 11.429 -4.943 10.341 1.00 93.81 128 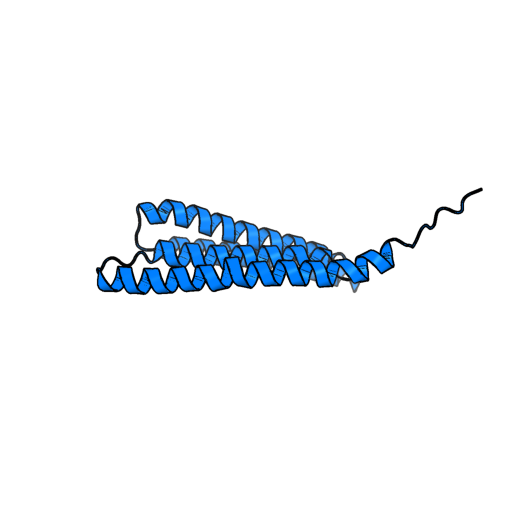LEU A N 1
ATOM 1023 C CA . LEU A 1 128 ? 12.613 -5.628 9.834 1.00 93.81 128 LEU A CA 1
ATOM 1024 C C . LEU A 1 128 ? 12.334 -6.309 8.490 1.00 93.81 128 LEU A C 1
ATOM 1026 O O . LEU A 1 128 ? 13.138 -6.180 7.576 1.00 93.81 128 LEU A O 1
ATOM 1030 N N . THR A 1 129 ? 11.181 -6.965 8.336 1.00 94.81 129 THR A N 1
ATOM 1031 C CA . THR A 1 129 ? 10.783 -7.607 7.072 1.00 94.81 129 THR A CA 1
ATOM 1032 C C . THR A 1 129 ? 10.733 -6.595 5.928 1.00 94.81 129 THR A C 1
ATOM 1034 O O . THR A 1 129 ? 11.341 -6.818 4.883 1.00 94.81 129 THR A O 1
ATOM 1037 N N . ILE A 1 130 ? 10.061 -5.456 6.129 1.00 94.25 130 ILE A N 1
ATOM 1038 C CA . ILE A 1 130 ? 9.961 -4.398 5.110 1.00 94.25 130 ILE A CA 1
ATOM 1039 C C . ILE A 1 130 ? 11.347 -3.821 4.798 1.00 94.25 130 ILE A C 1
ATOM 1041 O O . ILE A 1 130 ? 11.692 -3.640 3.632 1.00 94.25 130 ILE A O 1
ATOM 1045 N N . MET A 1 131 ? 12.157 -3.576 5.829 1.00 95.69 131 MET A N 1
ATOM 1046 C CA . MET A 1 131 ? 13.511 -3.045 5.688 1.00 95.69 131 MET A CA 1
ATOM 1047 C C . MET A 1 131 ? 14.420 -3.992 4.896 1.00 95.69 131 MET A C 1
ATOM 1049 O O . MET A 1 131 ? 15.135 -3.543 4.008 1.00 95.69 131 MET A O 1
ATOM 1053 N N . VAL A 1 132 ? 14.363 -5.299 5.164 1.00 97.50 132 VAL A N 1
ATOM 1054 C CA . VAL A 1 132 ? 15.134 -6.309 4.424 1.00 97.50 132 VAL A CA 1
ATOM 1055 C C . VAL A 1 132 ? 14.748 -6.310 2.948 1.00 97.50 132 VAL A C 1
ATOM 1057 O O . VAL A 1 132 ? 15.633 -6.271 2.097 1.00 97.50 132 VAL A O 1
ATOM 1060 N N . ILE A 1 133 ? 13.449 -6.289 2.629 1.00 95.50 133 ILE A N 1
ATOM 1061 C CA . ILE A 1 133 ? 12.996 -6.232 1.231 1.00 95.50 133 ILE A CA 1
ATOM 1062 C C . ILE A 1 133 ? 13.510 -4.953 0.556 1.00 95.50 133 ILE A C 1
ATOM 1064 O O . ILE A 1 133 ? 14.052 -5.019 -0.545 1.00 95.50 133 ILE A O 1
ATOM 1068 N N . ALA A 1 134 ? 13.398 -3.803 1.225 1.00 94.50 134 ALA A N 1
ATOM 1069 C CA . ALA A 1 134 ? 13.871 -2.528 0.694 1.00 94.50 134 ALA A CA 1
ATOM 1070 C C . ALA A 1 134 ? 15.387 -2.530 0.428 1.00 94.50 134 ALA A C 1
ATOM 1072 O O . ALA A 1 134 ? 15.816 -2.074 -0.629 1.00 94.50 134 ALA A O 1
ATOM 1073 N N . ILE A 1 135 ? 16.188 -3.086 1.343 1.00 97.00 135 ILE A N 1
ATOM 1074 C CA . ILE A 1 135 ? 17.645 -3.208 1.183 1.00 97.00 135 ILE A CA 1
ATOM 1075 C C . ILE A 1 135 ? 17.992 -4.117 0.002 1.00 97.00 135 ILE A C 1
ATOM 1077 O O . ILE A 1 135 ? 18.858 -3.763 -0.793 1.00 97.00 135 ILE A O 1
ATOM 1081 N N . ILE A 1 136 ? 17.314 -5.261 -0.146 1.00 96.44 136 ILE A N 1
ATOM 1082 C CA . ILE A 1 136 ? 17.539 -6.176 -1.275 1.00 96.44 136 ILE A CA 1
ATOM 1083 C C . ILE A 1 136 ? 17.265 -5.456 -2.597 1.00 96.44 136 ILE A C 1
ATOM 1085 O O . ILE A 1 136 ? 18.097 -5.485 -3.499 1.00 96.44 136 ILE A O 1
ATOM 1089 N N . VAL A 1 137 ? 16.124 -4.775 -2.703 1.00 95.19 137 VAL A N 1
ATOM 1090 C CA . VAL A 1 137 ? 15.732 -4.056 -3.923 1.00 95.19 137 VAL A CA 1
ATOM 1091 C C . VAL A 1 137 ? 16.724 -2.938 -4.235 1.00 95.19 137 VAL A C 1
ATOM 1093 O O . VAL A 1 137 ? 17.202 -2.847 -5.363 1.00 95.19 137 VAL A O 1
ATOM 1096 N N . ALA A 1 138 ? 17.083 -2.128 -3.236 1.00 93.62 138 ALA A N 1
ATOM 1097 C CA . ALA A 1 138 ? 18.060 -1.055 -3.395 1.00 93.62 138 ALA A CA 1
ATOM 1098 C C . ALA A 1 138 ? 19.436 -1.590 -3.821 1.00 93.62 138 ALA A C 1
ATOM 1100 O O . ALA A 1 138 ? 20.055 -1.020 -4.715 1.00 93.62 138 ALA A O 1
ATOM 1101 N N . GLY A 1 139 ? 19.883 -2.706 -3.237 1.00 94.62 139 GLY A N 1
ATOM 1102 C CA . GLY A 1 139 ? 21.146 -3.355 -3.585 1.00 94.62 139 GLY A CA 1
ATOM 1103 C C . GLY A 1 139 ? 21.167 -3.892 -5.017 1.00 94.62 139 GLY A C 1
ATOM 1104 O O . GLY A 1 139 ? 22.149 -3.712 -5.734 1.00 94.62 139 GLY A O 1
ATOM 1105 N N . VAL A 1 140 ? 20.072 -4.506 -5.476 1.00 94.31 140 VAL A N 1
ATOM 1106 C CA . VAL A 1 140 ? 19.967 -4.985 -6.864 1.00 94.31 140 VAL A CA 1
ATOM 1107 C C . VAL A 1 140 ? 19.978 -3.812 -7.848 1.00 94.31 140 VAL A C 1
ATOM 1109 O O . VAL A 1 140 ? 20.698 -3.858 -8.844 1.00 94.31 140 VAL A O 1
ATOM 1112 N N . VAL A 1 141 ? 19.247 -2.734 -7.549 1.00 93.44 141 VAL A N 1
ATOM 1113 C CA . VAL A 1 141 ? 19.250 -1.507 -8.364 1.00 93.44 141 VAL A CA 1
ATOM 1114 C C . VAL A 1 141 ? 20.642 -0.867 -8.399 1.00 93.44 141 VAL A C 1
ATOM 1116 O O . VAL A 1 141 ? 21.105 -0.480 -9.470 1.00 93.44 141 VAL A O 1
ATOM 1119 N N . SER A 1 142 ? 21.352 -0.794 -7.267 1.00 91.50 142 SER A N 1
ATOM 1120 C CA . SER A 1 142 ? 22.693 -0.200 -7.226 1.00 91.50 142 SER A CA 1
ATOM 1121 C C . SER A 1 142 ? 23.719 -1.008 -8.017 1.00 91.50 142 SER A C 1
ATOM 1123 O O . SER A 1 142 ? 24.544 -0.426 -8.714 1.00 91.50 142 SER A O 1
ATOM 1125 N N . VAL A 1 143 ? 23.656 -2.344 -7.946 1.00 92.56 143 VAL A N 1
ATOM 1126 C CA . VAL A 1 143 ? 24.527 -3.216 -8.751 1.00 92.56 143 VAL A CA 1
ATOM 1127 C C . VAL A 1 143 ? 24.232 -3.028 -10.234 1.00 92.56 143 VAL A C 1
ATOM 1129 O O . VAL A 1 143 ? 25.159 -2.884 -11.024 1.00 92.56 143 VAL A O 1
ATOM 1132 N N . ASN A 1 144 ? 22.954 -2.977 -10.613 1.00 90.62 144 ASN A N 1
ATOM 1133 C CA . ASN A 1 144 ? 22.573 -2.779 -12.006 1.00 90.62 144 ASN A CA 1
ATOM 1134 C C . ASN A 1 144 ? 23.055 -1.424 -12.551 1.00 90.62 144 ASN A C 1
ATOM 1136 O O . ASN A 1 144 ? 23.583 -1.375 -13.657 1.00 90.62 144 ASN A O 1
ATOM 1140 N N . ASN A 1 145 ? 22.954 -0.352 -11.760 1.00 90.25 145 ASN A N 1
ATOM 1141 C CA . ASN A 1 145 ? 23.517 0.951 -12.127 1.00 90.25 145 ASN A CA 1
ATOM 1142 C C . ASN A 1 145 ? 25.032 0.884 -12.322 1.00 90.25 145 ASN A C 1
ATOM 1144 O O . ASN A 1 145 ? 25.538 1.365 -13.326 1.00 90.25 145 ASN A O 1
ATOM 1148 N N . SER A 1 146 ? 25.750 0.221 -11.412 1.00 89.06 146 SER A N 1
ATOM 1149 C CA . SER A 1 146 ? 27.202 0.070 -11.538 1.00 89.06 146 SER A CA 1
ATOM 1150 C C . SER A 1 146 ? 27.623 -0.704 -12.790 1.00 89.06 146 SER A C 1
ATOM 1152 O O . SER A 1 146 ? 28.719 -0.466 -13.279 1.00 89.06 146 SER A O 1
ATOM 1154 N N . ILE A 1 147 ? 26.803 -1.641 -13.281 1.00 88.56 147 ILE A N 1
ATOM 1155 C CA . ILE A 1 147 ? 27.063 -2.370 -14.534 1.00 88.56 147 ILE A CA 1
ATOM 1156 C C . ILE A 1 147 ? 26.743 -1.492 -15.746 1.00 88.56 147 ILE A C 1
ATOM 1158 O O . ILE A 1 147 ? 27.418 -1.595 -16.761 1.00 88.56 147 ILE A O 1
ATOM 1162 N N . ALA A 1 148 ? 25.709 -0.654 -15.656 1.00 84.81 148 ALA A N 1
ATOM 1163 C CA . ALA A 1 148 ? 25.330 0.250 -16.737 1.00 84.81 148 ALA A CA 1
ATOM 1164 C C . ALA A 1 148 ? 26.340 1.395 -16.942 1.00 84.81 148 ALA A C 1
ATOM 1166 O O . ALA A 1 148 ? 26.492 1.858 -18.070 1.00 84.81 148 ALA A O 1
ATOM 1167 N N . ASP A 1 149 ? 27.007 1.831 -15.869 1.00 84.00 149 ASP A N 1
ATOM 1168 C CA . ASP A 1 149 ? 27.986 2.928 -15.884 1.00 84.00 149 ASP A CA 1
ATOM 1169 C C . ASP A 1 149 ? 29.434 2.481 -16.191 1.00 84.00 149 ASP A C 1
ATOM 1171 O O . ASP A 1 149 ? 30.288 3.338 -16.429 1.00 84.00 149 ASP A O 1
ATOM 1175 N N . ALA A 1 150 ? 29.729 1.175 -16.146 1.00 76.50 150 ALA A N 1
ATOM 1176 C CA . ALA A 1 150 ? 31.065 0.599 -16.369 1.00 76.50 150 ALA A CA 1
ATOM 1177 C C . ALA A 1 150 ? 31.334 0.271 -17.846 1.00 76.50 150 ALA A C 1
ATOM 1179 O O . ALA A 1 150 ? 32.484 0.504 -18.285 1.00 76.50 150 ALA A O 1
#

Organism: NCBI:txid859350

Radius of gyration: 20.87 Å; Cα contacts (8 Å, |Δi|>4): 103; chains: 1; bounding box: 48×21×78 Å

Foldseek 3Di:
DDDDPCPPVVVVCLVPVVVVLVVVVVCLCVPLNPVLLVVLVVLQVVCVVVVQAQVLLSVLSVLLSVLVVLCSVLVVLVSDPDDDPLSVLVSVLSNVLSVLSNVLSVVSNVVSVPDSDDDPVSVVVNVVVNVVSVVVSVVVSVVVVVVVVD

pLDDT: mean 85.1, std 12.29, range [36.03, 97.5]

Sequence (150 aa):
MQLKNVVPMIPALVILIPPLLAAVGLRLVLYVGIHRIIHVITSYLQDSKEGKPRYLNYVSTIEGIIGIGILWVGFNLFFTDQIDYNTRYLIGGTLVIGFAIIAFSLIDRIRARVLTHMFKRDVYIRILTIMVIAIIVAGVVSVNNSIADA